Protein AF-A0A7I7LJK0-F1 (afdb_monomer)

Nearest PDB structures (foldseek):
  3vyr-assembly1_A  TM=8.537E-01  e=4.257E-01  Thermococcus kodakarensis KOD1
  2z1c-assembly1_A  TM=8.793E-01  e=1.675E+00  Thermococcus kodakarensis KOD1
  3vyt-assembly1_A-2  TM=8.834E-01  e=2.359E+00  Thermococcus kodakarensis KOD1

Foldseek 3Di:
DQDPVGDDQAAEPQDPDDDPPWDFDGDPRYTNGTPQVPDPPD

Sequence (42 aa):
MRTARGIEDVITTLIDPVAAGDLVLVYAGTAISRLGDDGDDS

pLDDT: mean 88.1, std 12.51, range [53.72, 96.38]

Radius of gyration: 10.92 Å; Cα contacts (8 Å, |Δi|>4): 47; chains: 1; bounding box: 32×19×20 Å

Organism: NCBI:txid133549

Secondary structure (DSSP, 8-state):
-EETTEE---B-TTSSPPPTT-EEEEETTEEEEEES-S----

Mean predicted aligned error: 5.17 Å

Structure (mmCIF, N/CA/C/O backbone):
data_AF-A0A7I7LJK0-F1
#
_entry.id   AF-A0A7I7LJK0-F1
#
loop_
_atom_site.group_PDB
_atom_site.id
_atom_site.type_symbol
_atom_site.label_atom_id
_atom_site.label_alt_id
_atom_site.label_comp_id
_atom_site.label_asym_id
_atom_site.label_entity_id
_atom_site.label_seq_id
_atom_site.pdbx_PDB_ins_code
_atom_site.Cartn_x
_atom_site.Cartn_y
_atom_site.Cartn_z
_atom_site.occupancy
_atom_site.B_iso_or_equiv
_atom_site.auth_seq_id
_atom_site.auth_comp_id
_atom_site.auth_asym_id
_atom_site.auth_atom_id
_atom_site.pdbx_PDB_model_num
ATOM 1 N N . MET A 1 1 ? -4.365 -4.831 -0.347 1.00 89.38 1 MET A N 1
ATOM 2 C CA . MET A 1 1 ? -2.965 -5.131 0.046 1.00 89.38 1 MET A CA 1
ATOM 3 C C . MET A 1 1 ? -2.945 -6.199 1.128 1.00 89.38 1 MET A C 1
ATOM 5 O O . MET A 1 1 ? -3.943 -6.333 1.824 1.00 89.38 1 MET A O 1
ATOM 9 N N . ARG A 1 2 ? -1.860 -6.974 1.276 1.00 92.81 2 ARG A N 1
ATOM 10 C CA . ARG A 1 2 ? -1.738 -7.971 2.354 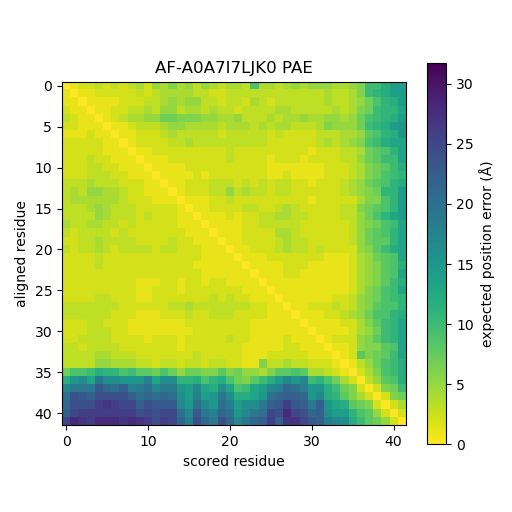1.00 92.81 2 ARG A CA 1
ATOM 11 C C . ARG A 1 2 ? -0.777 -7.473 3.430 1.00 92.81 2 ARG A C 1
ATOM 13 O O . ARG A 1 2 ? 0.364 -7.146 3.133 1.00 92.81 2 ARG A O 1
ATOM 20 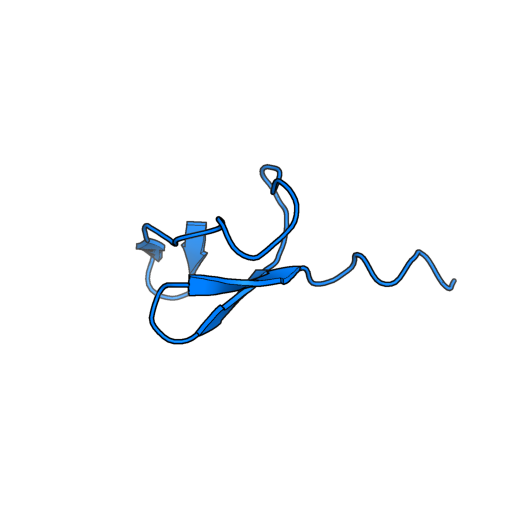N N . THR A 1 3 ? -1.252 -7.441 4.666 1.00 90.00 3 THR A N 1
ATOM 21 C CA . THR A 1 3 ? -0.505 -7.082 5.873 1.00 90.00 3 THR A CA 1
ATOM 22 C C . THR A 1 3 ? -0.416 -8.300 6.797 1.00 90.00 3 THR A C 1
ATOM 24 O O . THR A 1 3 ? -1.048 -9.336 6.564 1.00 90.00 3 THR A O 1
ATOM 27 N N . ALA A 1 4 ? 0.327 -8.174 7.899 1.00 92.12 4 ALA A N 1
ATOM 28 C CA . ALA A 1 4 ? 0.335 -9.188 8.955 1.00 92.12 4 ALA A CA 1
ATOM 29 C C . ALA A 1 4 ? -1.048 -9.401 9.608 1.00 92.12 4 ALA A C 1
ATOM 31 O O . ALA A 1 4 ? -1.270 -10.425 10.250 1.00 92.12 4 ALA A O 1
ATOM 32 N N . ARG A 1 5 ? -1.979 -8.450 9.453 1.00 89.62 5 ARG A N 1
ATOM 33 C CA . ARG A 1 5 ? -3.342 -8.518 9.999 1.00 89.62 5 ARG A CA 1
ATOM 34 C C . ARG A 1 5 ? -4.362 -9.070 9.004 1.00 89.62 5 ARG A C 1
ATOM 36 O O . ARG A 1 5 ? -5.478 -9.377 9.409 1.00 89.62 5 ARG A O 1
ATOM 43 N N . GLY A 1 6 ? -3.989 -9.240 7.736 1.00 93.25 6 GLY A N 1
ATOM 44 C CA . GLY A 1 6 ? -4.866 -9.775 6.698 1.00 93.25 6 GLY A CA 1
ATOM 45 C C . GLY A 1 6 ? -4.866 -8.925 5.435 1.00 93.25 6 GLY A C 1
ATOM 46 O O . GLY A 1 6 ? -3.854 -8.327 5.080 1.00 93.25 6 GLY A O 1
ATOM 47 N N . ILE A 1 7 ? -5.989 -8.925 4.717 1.00 95.50 7 ILE A N 1
ATOM 48 C CA . ILE A 1 7 ? -6.172 -8.077 3.537 1.00 95.50 7 ILE A CA 1
ATOM 49 C C . ILE A 1 7 ? -6.828 -6.764 3.957 1.00 95.50 7 ILE A C 1
ATOM 51 O O . ILE A 1 7 ? -7.822 -6.773 4.677 1.00 95.50 7 ILE A O 1
ATOM 55 N N . GLU A 1 8 ? -6.260 -5.655 3.490 1.00 93.25 8 GLU A N 1
ATOM 56 C CA . GLU A 1 8 ? -6.702 -4.293 3.792 1.00 93.25 8 GLU A CA 1
ATOM 57 C C . GLU A 1 8 ? -6.722 -3.434 2.518 1.00 93.25 8 GLU A C 1
ATOM 59 O O . GLU A 1 8 ? -5.871 -3.602 1.631 1.00 93.25 8 GLU A O 1
ATOM 64 N N . ASP A 1 9 ? -7.669 -2.498 2.449 1.00 95.25 9 ASP A N 1
ATOM 65 C CA . ASP A 1 9 ? -7.710 -1.455 1.423 1.00 95.25 9 ASP A CA 1
ATOM 66 C C . ASP A 1 9 ? -6.758 -0.315 1.800 1.00 95.25 9 ASP A C 1
ATOM 68 O O . ASP A 1 9 ? -6.699 0.115 2.951 1.00 95.25 9 ASP A O 1
ATOM 72 N N . VAL A 1 10 ? -5.990 0.166 0.822 1.00 94.25 10 VAL A N 1
ATOM 73 C CA . VAL A 1 10 ? -4.965 1.202 1.006 1.00 94.25 10 VAL A CA 1
ATOM 74 C C . VAL A 1 10 ? -5.072 2.206 -0.133 1.00 94.25 10 VAL A C 1
ATOM 76 O O . VAL A 1 10 ? -5.200 1.817 -1.293 1.00 94.25 10 VAL A O 1
ATOM 79 N N . ILE A 1 11 ? -4.990 3.496 0.188 1.00 96.38 11 ILE A N 1
ATOM 80 C CA . ILE A 1 11 ? -4.981 4.576 -0.804 1.00 96.38 11 ILE A CA 1
ATOM 81 C C . ILE A 1 11 ? -3.581 4.681 -1.417 1.00 96.38 11 ILE A C 1
ATOM 83 O O . ILE A 1 11 ? -2.604 4.806 -0.685 1.00 96.38 11 ILE A O 1
ATOM 87 N N . THR A 1 12 ? -3.472 4.673 -2.746 1.00 96.06 12 THR A N 1
ATOM 88 C CA . THR A 1 12 ? -2.179 4.685 -3.463 1.00 96.06 12 THR A CA 1
ATOM 89 C C . THR A 1 12 ? -1.977 5.913 -4.348 1.00 96.06 12 THR A C 1
ATOM 91 O O . THR A 1 12 ? -1.046 5.958 -5.138 1.00 96.06 12 THR A O 1
ATOM 94 N N . THR A 1 13 ? -2.833 6.929 -4.237 1.00 95.06 13 THR A N 1
ATOM 95 C CA . THR A 1 13 ? -2.835 8.098 -5.135 1.00 95.06 13 THR A CA 1
ATOM 96 C C . THR A 1 13 ? -1.609 9.007 -5.007 1.00 95.06 13 THR A C 1
ATOM 98 O O . THR A 1 13 ? -1.461 9.918 -5.813 1.00 95.06 13 THR A O 1
ATOM 101 N N . LEU A 1 14 ? -0.775 8.820 -3.977 1.00 94.31 14 LEU A N 1
ATOM 102 C CA . LEU A 1 14 ? 0.403 9.653 -3.692 1.00 94.31 14 LEU A CA 1
ATOM 103 C C . LEU A 1 14 ? 1.721 9.068 -4.217 1.00 94.31 14 LEU A C 1
ATOM 105 O O . LEU A 1 14 ? 2.766 9.687 -4.040 1.00 94.31 14 LEU A O 1
ATOM 109 N N . ILE A 1 15 ? 1.680 7.883 -4.822 1.00 93.38 15 ILE A N 1
ATOM 110 C CA . ILE A 1 15 ? 2.845 7.184 -5.364 1.00 93.38 15 ILE A CA 1
ATOM 111 C C . ILE A 1 15 ? 2.558 6.742 -6.798 1.00 93.38 15 ILE A C 1
ATOM 113 O O . ILE A 1 15 ? 1.410 6.779 -7.251 1.00 93.38 15 ILE A O 1
ATOM 117 N N . ASP A 1 16 ? 3.597 6.304 -7.501 1.00 91.62 16 ASP A N 1
ATOM 118 C CA . ASP A 1 16 ? 3.439 5.688 -8.813 1.00 91.62 16 ASP A CA 1
ATOM 119 C C . ASP A 1 16 ? 2.546 4.435 -8.753 1.00 91.62 16 ASP A C 1
ATOM 121 O O . ASP A 1 16 ? 2.399 3.816 -7.690 1.00 91.62 16 ASP A O 1
ATOM 125 N N . PRO A 1 17 ? 1.924 4.043 -9.883 1.00 93.00 17 PRO A N 1
ATOM 126 C CA . PRO A 1 17 ? 1.094 2.849 -9.940 1.00 93.00 17 PRO A CA 1
ATOM 127 C C . PRO A 1 17 ? 1.808 1.616 -9.376 1.00 93.00 17 PRO A C 1
ATOM 129 O O . PRO A 1 17 ? 2.939 1.305 -9.749 1.00 93.00 17 PRO A O 1
ATOM 132 N N . VAL A 1 18 ? 1.108 0.896 -8.501 1.00 92.00 18 VAL A N 1
ATOM 133 C CA . VAL A 1 18 ? 1.610 -0.313 -7.840 1.00 92.00 18 VAL A CA 1
ATOM 134 C C . VAL A 1 18 ? 1.129 -1.568 -8.557 1.00 92.00 18 VAL A C 1
ATOM 136 O O . VAL A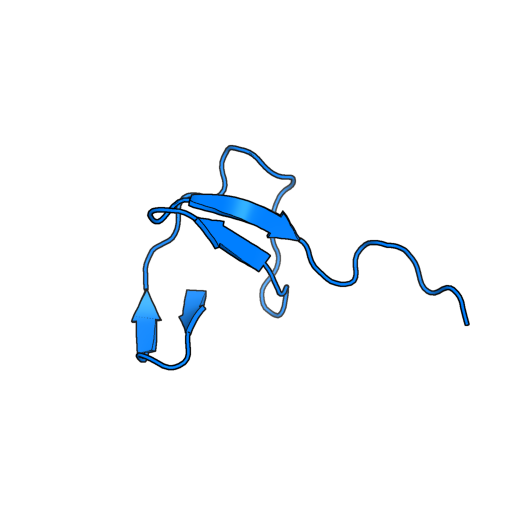 1 18 ? -0.032 -1.660 -8.968 1.00 92.00 18 VAL A O 1
ATOM 139 N N . ALA A 1 19 ? 2.010 -2.554 -8.680 1.00 92.44 19 ALA A N 1
ATOM 140 C CA . ALA A 1 19 ? 1.697 -3.868 -9.220 1.00 92.44 19 ALA A CA 1
ATOM 141 C C . ALA A 1 19 ? 1.440 -4.894 -8.106 1.00 92.44 19 ALA A C 1
ATOM 143 O O . ALA A 1 19 ? 1.784 -4.711 -6.936 1.00 92.44 19 ALA A O 1
ATOM 144 N N . ALA A 1 20 ? 0.817 -6.018 -8.467 1.00 91.88 20 ALA A N 1
ATOM 145 C CA . ALA A 1 20 ? 0.693 -7.140 -7.548 1.00 91.88 20 ALA A CA 1
ATOM 146 C C . ALA A 1 20 ? 2.085 -7.708 -7.228 1.00 91.88 20 ALA A C 1
ATOM 148 O O . ALA A 1 20 ? 2.819 -8.091 -8.134 1.00 91.88 20 ALA A O 1
ATOM 149 N N . GLY A 1 21 ? 2.408 -7.799 -5.937 1.00 90.88 21 GLY A N 1
ATOM 150 C CA . GLY A 1 21 ? 3.728 -8.222 -5.460 1.00 90.88 21 GLY A CA 1
ATOM 151 C C . GLY A 1 21 ? 4.596 -7.071 -4.951 1.00 90.88 21 GLY A C 1
ATOM 152 O O . GLY A 1 21 ? 5.521 -7.338 -4.189 1.00 90.88 21 GLY A O 1
ATOM 153 N N . ASP A 1 22 ? 4.256 -5.819 -5.275 1.00 92.56 22 ASP A N 1
ATOM 154 C CA . ASP A 1 22 ? 4.977 -4.650 -4.770 1.00 92.56 22 ASP A CA 1
ATOM 155 C C . ASP A 1 22 ? 4.838 -4.525 -3.249 1.00 92.56 22 ASP A C 1
ATOM 157 O O . ASP A 1 22 ? 3.760 -4.708 -2.667 1.00 92.56 22 ASP A O 1
ATOM 161 N N . LEU A 1 23 ? 5.943 -4.156 -2.603 1.00 94.06 23 LEU A N 1
ATOM 162 C CA . LEU A 1 23 ? 5.968 -3.796 -1.192 1.00 94.06 23 LEU A CA 1
ATOM 163 C C . LEU A 1 23 ? 5.844 -2.282 -1.059 1.00 94.06 23 LEU A C 1
ATOM 165 O O . LEU A 1 2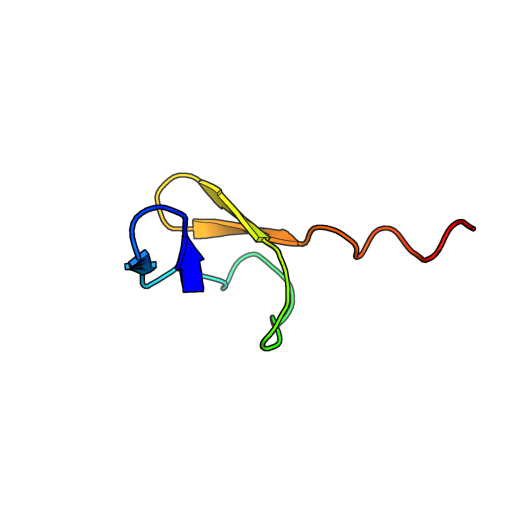3 ? 6.542 -1.531 -1.733 1.00 94.06 23 LEU A O 1
ATOM 169 N N . VAL A 1 24 ? 4.971 -1.822 -0.164 1.00 94.0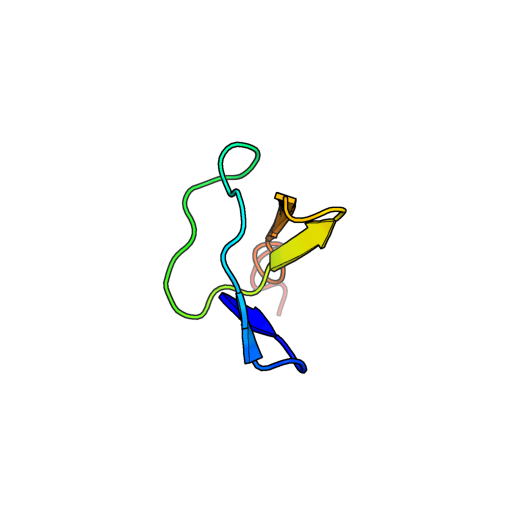6 24 VAL A N 1
ATOM 170 C CA . VAL A 1 24 ? 4.742 -0.390 0.072 1.00 94.06 24 VAL A CA 1
ATOM 171 C C . VAL A 1 24 ? 4.747 -0.059 1.559 1.00 94.06 24 VAL A C 1
ATOM 173 O O . VAL A 1 24 ? 4.230 -0.820 2.382 1.00 94.06 24 VAL A O 1
ATOM 176 N N . LEU A 1 25 ? 5.301 1.103 1.905 1.00 94.69 25 LEU A N 1
ATOM 177 C CA . LEU A 1 25 ? 5.179 1.697 3.232 1.00 94.69 25 LEU A CA 1
ATOM 178 C C . LEU A 1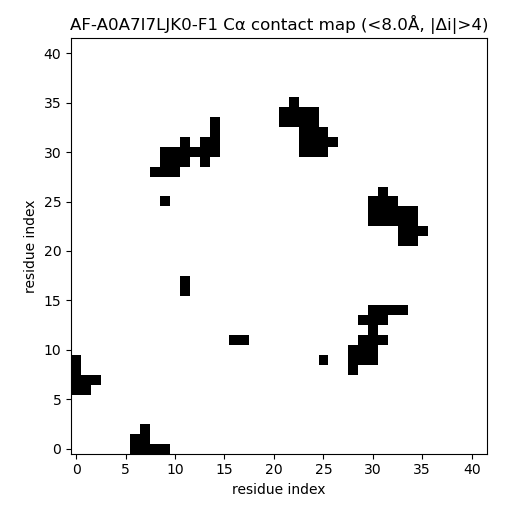 25 ? 3.840 2.429 3.333 1.00 94.69 25 LEU A C 1
ATOM 180 O O . LEU A 1 25 ? 3.548 3.329 2.542 1.00 94.69 25 LEU A O 1
ATOM 184 N N . VAL A 1 26 ? 3.044 2.059 4.335 1.00 94.56 26 VAL A N 1
ATOM 185 C CA . VAL A 1 26 ? 1.717 2.632 4.579 1.00 94.56 26 VAL A CA 1
ATOM 186 C C . VAL A 1 26 ? 1.717 3.420 5.882 1.00 94.56 26 VAL A C 1
ATOM 188 O O . VAL A 1 26 ? 2.124 2.913 6.927 1.00 94.56 26 VAL A O 1
ATOM 191 N N . TYR A 1 27 ? 1.198 4.643 5.829 1.00 94.88 27 TYR A N 1
ATOM 192 C CA . TYR A 1 27 ? 0.955 5.496 6.985 1.00 94.88 27 TYR A CA 1
ATOM 193 C C . TYR A 1 27 ? -0.501 5.966 6.985 1.00 94.88 27 TYR A C 1
ATOM 195 O O . TYR A 1 27 ? -0.992 6.484 5.986 1.00 94.88 27 TYR A O 1
ATOM 203 N N . ALA A 1 28 ? -1.204 5.755 8.104 1.00 94.75 28 ALA A N 1
ATOM 204 C CA . ALA A 1 28 ? -2.611 6.137 8.273 1.00 94.75 28 ALA A CA 1
ATOM 205 C C . ALA A 1 28 ? -3.534 5.692 7.107 1.00 94.75 28 ALA A C 1
ATOM 207 O O . ALA A 1 28 ? -4.383 6.450 6.650 1.00 94.75 28 ALA A O 1
ATOM 208 N N . GLY A 1 29 ? -3.345 4.467 6.594 1.00 94.56 29 GLY A N 1
ATOM 209 C CA . GLY A 1 29 ? -4.141 3.909 5.486 1.00 94.56 29 GLY A CA 1
ATOM 210 C C . GLY A 1 29 ? -3.750 4.397 4.084 1.00 94.56 29 GLY A C 1
ATOM 211 O O . GLY A 1 29 ? -4.398 4.029 3.105 1.00 94.56 29 GLY A O 1
ATOM 212 N N . THR A 1 30 ? -2.685 5.193 3.967 1.00 96.38 30 THR A N 1
ATOM 213 C CA . THR A 1 30 ? -2.179 5.717 2.691 1.00 96.38 30 THR A CA 1
ATOM 214 C C . THR A 1 30 ? -0.782 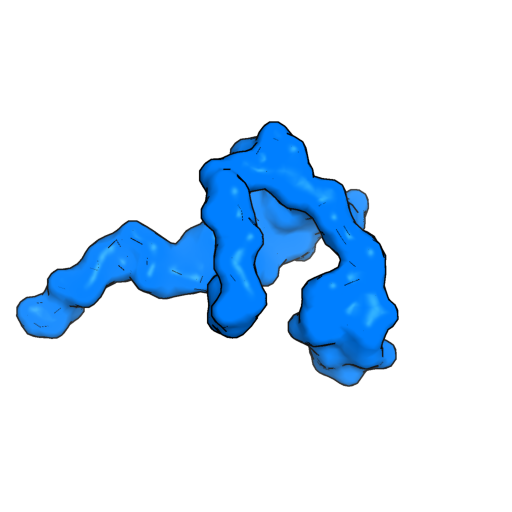5.179 2.412 1.00 96.38 30 THR A C 1
ATOM 216 O O . THR A 1 30 ? 0.092 5.243 3.275 1.00 96.38 30 THR A O 1
ATOM 219 N N . ALA A 1 31 ? -0.558 4.639 1.217 1.00 96.19 31 ALA A N 1
ATOM 220 C CA . ALA A 1 31 ? 0.774 4.285 0.749 1.00 96.19 31 ALA A CA 1
ATOM 221 C C . ALA A 1 31 ? 1.556 5.566 0.433 1.00 96.19 31 ALA A C 1
ATOM 223 O O . ALA A 1 31 ? 1.071 6.430 -0.297 1.00 96.19 31 ALA A O 1
ATOM 224 N N . ILE A 1 32 ? 2.752 5.685 1.005 1.00 95.50 32 ILE A N 1
ATOM 225 C CA . ILE A 1 32 ? 3.595 6.885 0.890 1.00 95.50 32 ILE A CA 1
ATOM 226 C C . ILE A 1 32 ? 4.948 6.607 0.227 1.00 95.50 32 ILE A C 1
ATOM 228 O O . ILE A 1 32 ? 5.666 7.544 -0.101 1.00 95.50 32 ILE A O 1
ATOM 232 N N . SER A 1 33 ? 5.313 5.337 0.042 1.00 94.12 33 SER A N 1
ATOM 233 C CA . SER A 1 33 ? 6.546 4.926 -0.634 1.00 94.12 33 SER A CA 1
ATOM 234 C C . SER A 1 33 ? 6.451 3.460 -1.073 1.00 94.12 33 SER A C 1
ATOM 236 O O . SER A 1 33 ? 5.767 2.664 -0.421 1.00 94.12 33 SER A O 1
ATOM 238 N N . ARG A 1 34 ? 7.134 3.106 -2.166 1.00 92.56 34 ARG A N 1
ATOM 239 C CA . ARG A 1 34 ? 7.361 1.729 -2.620 1.00 92.56 34 ARG A CA 1
ATOM 240 C C . ARG A 1 34 ? 8.751 1.275 -2.167 1.00 92.56 34 ARG A C 1
ATOM 242 O O . ARG A 1 34 ? 9.705 2.036 -2.265 1.00 92.56 34 ARG A O 1
ATOM 249 N N . LEU A 1 35 ? 8.857 0.053 -1.653 1.00 90.06 35 LEU A N 1
ATOM 250 C CA . LEU A 1 35 ? 10.121 -0.558 -1.238 1.00 90.06 35 LEU A CA 1
ATOM 251 C C . LEU A 1 35 ? 10.680 -1.431 -2.363 1.00 90.06 35 LEU A C 1
ATOM 253 O O . LEU A 1 35 ? 9.929 -2.165 -3.002 1.00 90.06 35 LEU A O 1
ATOM 257 N N . GLY A 1 36 ? 12.003 -1.402 -2.535 1.00 77.88 36 GLY A N 1
ATOM 258 C CA . GLY A 1 36 ? 12.707 -2.200 -3.547 1.00 77.88 36 GLY A CA 1
ATOM 259 C C . GLY A 1 36 ? 12.717 -1.587 -4.951 1.00 77.88 36 GLY A C 1
ATOM 260 O O . GLY A 1 36 ? 13.067 -2.277 -5.899 1.00 77.88 36 GLY A O 1
ATOM 261 N N . ASP A 1 37 ? 12.313 -0.320 -5.075 1.00 65.06 37 ASP A N 1
ATOM 262 C CA . ASP A 1 37 ? 12.412 0.481 -6.305 1.00 65.06 37 ASP A CA 1
ATOM 263 C C . ASP A 1 37 ? 13.653 1.395 -6.318 1.00 65.06 37 ASP A C 1
ATOM 265 O O . ASP A 1 37 ? 13.994 1.988 -7.338 1.00 65.06 37 ASP A O 1
ATOM 269 N N . ASP A 1 38 ? 14.372 1.469 -5.193 1.00 58.16 38 ASP A N 1
ATOM 270 C CA . ASP A 1 38 ? 15.777 1.863 -5.206 1.00 58.16 38 ASP A CA 1
ATOM 271 C C . ASP A 1 38 ? 16.496 0.704 -5.892 1.00 58.16 38 ASP A C 1
ATOM 273 O O . ASP A 1 38 ? 16.465 -0.406 -5.362 1.00 58.16 38 ASP A O 1
ATOM 277 N N . GLY A 1 39 ? 16.980 0.940 -7.113 1.00 53.72 39 GLY A N 1
ATOM 278 C CA . GLY A 1 39 ? 17.322 -0.085 -8.094 1.00 53.72 39 GLY A CA 1
ATOM 279 C C . GLY A 1 39 ? 18.108 -1.285 -7.568 1.00 53.72 39 GLY A C 1
ATOM 280 O O . GLY A 1 39 ? 18.730 -1.254 -6.513 1.00 53.72 39 GLY A O 1
ATOM 281 N N . ASP A 1 40 ? 18.087 -2.345 -8.368 1.00 57.09 40 ASP A N 1
ATOM 282 C CA . ASP A 1 40 ? 19.106 -3.390 -8.387 1.00 57.09 40 ASP A CA 1
ATOM 283 C C . ASP A 1 40 ? 20.519 -2.765 -8.339 1.00 57.09 40 ASP A C 1
ATOM 285 O O . ASP A 1 40 ? 21.128 -2.492 -9.368 1.00 57.09 40 ASP A O 1
ATOM 289 N N . ASP A 1 41 ? 20.994 -2.447 -7.136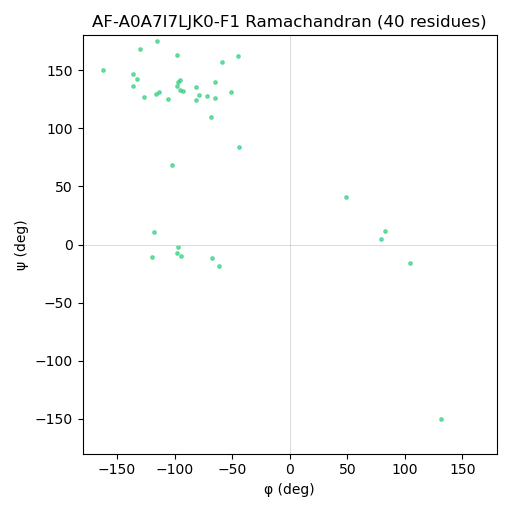 1.00 60.25 41 ASP A N 1
ATOM 290 C CA . ASP A 1 41 ? 22.362 -2.055 -6.819 1.00 60.25 41 ASP A CA 1
ATOM 291 C C . ASP A 1 41 ? 23.002 -3.304 -6.205 1.00 60.25 41 ASP A C 1
ATOM 293 O O . ASP A 1 41 ? 23.196 -3.434 -4.990 1.00 60.25 41 ASP A O 1
ATOM 297 N N . SER A 1 42 ? 23.173 -4.300 -7.080 1.00 56.75 42 SER A N 1
ATOM 298 C CA . SER A 1 42 ? 24.028 -5.464 -6.878 1.00 56.75 42 SER A CA 1
ATOM 299 C C . SER A 1 42 ? 25.420 -5.241 -7.467 1.00 56.75 42 SER A C 1
ATOM 301 O O . SER A 1 42 ? 25.565 -4.472 -8.444 1.00 56.75 42 SER A O 1
#

Solvent-accessible surface area (backbone atoms only — not comparable 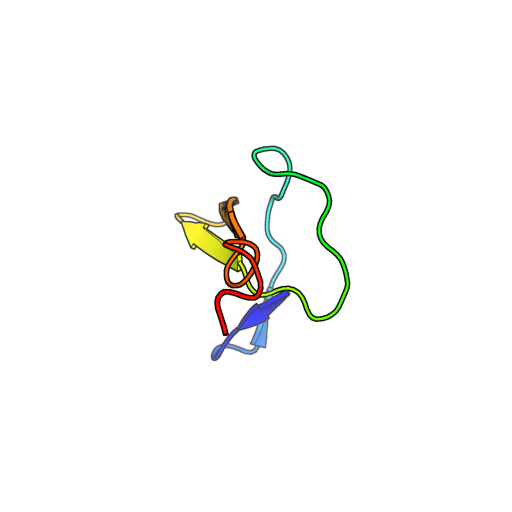to full-atom values): 2925 Å² total; per-residue (Å²): 89,82,55,100,89,42,81,47,86,65,46,52,88,76,46,76,93,80,59,95,86,66,46,62,48,69,55,98,59,28,35,70,45,69,57,80,70,72,64,94,83,122